Protein AF-A0A257LH20-F1 (afdb_monomer)

Structure (mmCIF, N/CA/C/O backbone):
data_AF-A0A257LH20-F1
#
_entry.id   AF-A0A257LH20-F1
#
loop_
_atom_site.group_PDB
_atom_site.id
_atom_site.type_symbol
_atom_site.label_atom_id
_atom_site.label_alt_id
_atom_site.label_comp_id
_atom_site.label_asym_id
_atom_site.label_entity_id
_atom_site.label_seq_id
_atom_site.pdbx_PDB_ins_code
_atom_site.Cartn_x
_atom_site.Cartn_y
_atom_site.Cartn_z
_atom_site.occupancy
_atom_site.B_iso_or_equiv
_atom_site.auth_seq_id
_atom_site.auth_comp_id
_atom_site.auth_asym_id
_atom_site.auth_atom_id
_atom_site.pdbx_PDB_model_num
ATOM 1 N N . ASP A 1 1 ? 8.861 -50.695 -45.961 1.00 43.25 1 ASP A N 1
ATOM 2 C CA . ASP A 1 1 ? 9.812 -50.588 -44.843 1.00 43.25 1 ASP A CA 1
ATOM 3 C C . ASP A 1 1 ? 9.072 -49.942 -43.669 1.00 43.25 1 ASP A C 1
ATOM 5 O O . ASP A 1 1 ? 9.109 -48.738 -43.504 1.00 43.25 1 ASP A O 1
ATOM 9 N N . SER A 1 2 ? 8.102 -50.562 -42.992 1.00 43.50 2 SER A N 1
ATOM 10 C CA . SER A 1 2 ? 7.957 -51.922 -42.454 1.00 43.50 2 SER A CA 1
ATOM 11 C C . SER A 1 2 ? 8.960 -52.250 -41.347 1.00 43.50 2 SER A C 1
ATOM 13 O O . SER A 1 2 ? 9.835 -53.074 -41.579 1.00 43.50 2 SER A O 1
ATOM 15 N N . ARG A 1 3 ? 8.774 -51.677 -40.143 1.00 38.81 3 ARG A N 1
ATOM 16 C CA . ARG A 1 3 ? 8.775 -52.403 -38.845 1.00 38.81 3 ARG A CA 1
ATOM 17 C C . ARG A 1 3 ? 8.686 -51.461 -37.630 1.00 38.81 3 ARG A C 1
ATOM 19 O O . ARG A 1 3 ? 9.663 -50.869 -37.199 1.00 38.81 3 ARG A O 1
ATOM 26 N N . ALA A 1 4 ? 7.512 -51.447 -37.017 1.00 47.50 4 ALA A N 1
ATOM 27 C CA . ALA A 1 4 ? 7.341 -51.621 -35.571 1.00 47.50 4 ALA A CA 1
ATOM 28 C C . ALA A 1 4 ? 6.354 -52.804 -35.403 1.00 47.50 4 ALA A C 1
ATOM 30 O O . ALA A 1 4 ? 5.766 -53.202 -36.416 1.00 47.50 4 ALA A O 1
ATOM 31 N N . PRO A 1 5 ? 6.060 -53.345 -34.205 1.00 51.28 5 PRO A N 1
ATOM 32 C CA . PRO A 1 5 ? 6.715 -53.251 -32.893 1.00 51.28 5 PRO A CA 1
ATOM 33 C C . PRO A 1 5 ? 6.988 -54.654 -32.286 1.00 51.28 5 PRO A C 1
ATOM 35 O O . PRO A 1 5 ? 6.468 -55.652 -32.775 1.00 51.28 5 PRO A O 1
ATOM 38 N N . LEU A 1 6 ? 7.727 -54.754 -31.174 1.00 37.62 6 LEU A N 1
ATOM 39 C CA . LEU A 1 6 ? 7.678 -55.932 -30.293 1.00 37.62 6 LEU A CA 1
ATOM 40 C C . LEU A 1 6 ? 7.669 -55.500 -28.815 1.00 37.62 6 LEU A C 1
ATOM 42 O O . LEU A 1 6 ? 8.543 -54.775 -28.351 1.00 37.62 6 LEU A O 1
ATOM 46 N N . SER A 1 7 ? 6.609 -55.960 -28.148 1.00 42.81 7 SER A N 1
ATOM 47 C CA . SER A 1 7 ? 6.363 -56.252 -26.723 1.00 42.81 7 SER A CA 1
ATOM 48 C C . SER A 1 7 ? 7.607 -56.416 -25.828 1.00 42.81 7 SER A C 1
ATOM 50 O O . SER A 1 7 ? 8.649 -56.852 -26.296 1.00 42.81 7 SER A O 1
ATOM 52 N N . ILE A 1 8 ? 7.540 -56.149 -24.516 1.00 44.88 8 ILE A N 1
ATOM 53 C CA . ILE A 1 8 ? 7.122 -57.140 -23.502 1.00 44.88 8 ILE A CA 1
ATOM 54 C C . ILE A 1 8 ? 6.654 -56.456 -22.201 1.00 44.88 8 ILE A C 1
ATOM 56 O O . ILE A 1 8 ? 7.273 -55.538 -21.673 1.00 44.88 8 ILE A O 1
ATOM 60 N N . SER A 1 9 ? 5.540 -56.993 -21.705 1.00 43.44 9 SER A N 1
ATOM 61 C CA . SER A 1 9 ? 4.891 -56.805 -20.408 1.00 43.44 9 SER A CA 1
ATOM 62 C C . SER A 1 9 ? 5.797 -57.187 -19.225 1.00 43.44 9 SER A C 1
ATOM 64 O O . SER A 1 9 ? 6.331 -58.294 -19.182 1.00 43.44 9 SER A O 1
ATOM 66 N N . GLY A 1 10 ? 5.924 -56.283 -18.248 1.00 36.38 10 GLY A N 1
ATOM 67 C CA . GLY A 1 10 ? 6.562 -56.514 -16.951 1.00 36.38 10 GLY A CA 1
ATOM 68 C C . GLY A 1 10 ? 5.530 -56.434 -15.827 1.00 36.38 10 GLY A C 1
ATOM 69 O O . GLY A 1 10 ? 4.956 -55.381 -15.566 1.00 36.38 10 GLY A O 1
ATOM 70 N N . ARG A 1 11 ? 5.282 -57.581 -15.201 1.00 40.41 11 ARG A N 1
ATOM 71 C CA . ARG A 1 11 ? 4.214 -57.882 -14.249 1.00 40.41 11 ARG A CA 1
ATOM 72 C C . ARG A 1 11 ? 4.691 -57.746 -12.792 1.00 40.41 11 ARG A C 1
ATOM 74 O O . ARG A 1 11 ? 5.783 -58.188 -12.468 1.00 40.41 11 ARG A O 1
ATOM 81 N N . GLU A 1 12 ? 3.789 -57.220 -11.956 1.00 35.12 12 GLU A N 1
ATOM 82 C CA . GLU A 1 12 ? 3.614 -57.411 -10.499 1.00 35.12 12 GLU A CA 1
ATOM 83 C C . GLU A 1 12 ? 4.743 -57.031 -9.515 1.00 35.12 12 GLU A C 1
ATOM 85 O O . GLU A 1 12 ? 5.849 -57.560 -9.528 1.00 35.12 12 GLU A O 1
ATOM 90 N N . ARG A 1 13 ? 4.367 -56.258 -8.485 1.00 37.78 13 ARG A N 1
ATOM 91 C CA . ARG A 1 13 ? 4.159 -56.823 -7.139 1.00 37.78 13 ARG A CA 1
ATOM 92 C C . ARG A 1 13 ? 3.357 -55.881 -6.240 1.00 37.78 13 ARG A C 1
ATOM 94 O O . ARG A 1 13 ? 3.682 -54.713 -6.068 1.00 37.78 13 ARG A O 1
ATOM 101 N N . ASN A 1 14 ? 2.315 -56.469 -5.663 1.00 36.06 14 ASN A N 1
ATOM 102 C CA . ASN A 1 14 ? 1.511 -55.958 -4.566 1.00 36.06 14 ASN A CA 1
ATOM 103 C C . ASN A 1 14 ? 2.362 -55.721 -3.310 1.00 36.06 14 ASN A C 1
ATOM 105 O O . ASN A 1 14 ? 3.188 -56.566 -2.964 1.00 36.06 14 ASN A O 1
ATOM 109 N N . VAL A 1 15 ? 2.053 -54.662 -2.561 1.00 43.97 15 VAL A N 1
ATOM 110 C CA . VAL A 1 15 ? 2.261 -54.626 -1.108 1.00 43.97 15 VAL A CA 1
ATOM 111 C C . VAL A 1 15 ? 0.931 -54.282 -0.457 1.00 43.97 15 VAL A C 1
ATOM 113 O O . VAL A 1 15 ? 0.255 -53.320 -0.816 1.00 43.97 15 VAL A O 1
ATOM 116 N N . ALA A 1 16 ? 0.543 -55.167 0.449 1.00 35.44 16 ALA A N 1
ATOM 117 C CA . ALA A 1 16 ? -0.716 -55.197 1.151 1.00 35.44 16 ALA A CA 1
ATOM 118 C C . ALA A 1 16 ? -0.768 -54.215 2.332 1.00 35.44 16 ALA A C 1
ATOM 120 O O . ALA A 1 16 ? 0.251 -53.861 2.910 1.00 35.44 16 ALA A O 1
ATOM 121 N N . ALA A 1 17 ? -2.010 -53.918 2.717 1.00 35.53 17 ALA A N 1
ATOM 122 C CA . ALA A 1 17 ? -2.505 -53.828 4.089 1.00 35.53 17 ALA A CA 1
ATOM 123 C C . ALA A 1 17 ? -1.831 -52.851 5.073 1.00 35.53 17 ALA A C 1
ATOM 125 O O . ALA A 1 17 ? -0.746 -53.074 5.595 1.00 35.53 17 ALA A O 1
ATOM 126 N N . GLY A 1 18 ? -2.616 -51.852 5.483 1.00 32.31 18 GLY A N 1
ATOM 127 C CA . GLY A 1 18 ? -2.329 -51.029 6.654 1.00 32.31 18 GLY A CA 1
ATOM 128 C C . GLY A 1 18 ? -3.556 -50.260 7.128 1.00 32.31 18 GLY A C 1
ATOM 129 O O . GLY A 1 18 ? -3.608 -49.040 7.031 1.00 32.31 18 GLY A O 1
ATOM 130 N N . LYS A 1 19 ? -4.573 -50.973 7.623 1.00 41.88 19 LYS A N 1
ATOM 131 C CA . LYS A 1 19 ? -5.717 -50.391 8.336 1.00 41.88 19 LYS A CA 1
ATOM 132 C C . LYS A 1 19 ? -5.246 -49.942 9.725 1.00 41.88 19 LYS A C 1
ATOM 134 O O . LYS A 1 19 ? -5.251 -50.731 10.664 1.00 41.88 19 LYS A O 1
ATOM 139 N N . GLY A 1 20 ? -4.804 -48.691 9.836 1.00 33.44 20 GLY A N 1
ATOM 140 C CA . GLY A 1 20 ? -4.462 -48.029 11.096 1.00 33.44 20 GLY A CA 1
ATOM 141 C C . GLY A 1 20 ? -5.620 -47.166 11.581 1.00 33.44 20 GLY A C 1
ATOM 142 O O . GLY A 1 20 ? -5.981 -46.185 10.941 1.00 33.44 20 GLY A O 1
ATOM 143 N N . ARG A 1 21 ? -6.225 -47.577 12.694 1.00 38.81 21 ARG A N 1
ATOM 144 C CA . ARG A 1 21 ? -7.201 -46.800 13.456 1.00 38.81 21 ARG A CA 1
ATOM 145 C C . ARG A 1 21 ? -6.495 -45.686 14.223 1.00 38.81 21 ARG A C 1
ATOM 147 O O . ARG A 1 21 ? -5.456 -45.955 14.810 1.00 38.81 21 ARG A O 1
ATOM 154 N N . ASP A 1 22 ? -7.199 -44.560 14.286 1.00 42.88 22 ASP A N 1
ATOM 155 C CA . ASP A 1 22 ? -7.269 -43.590 15.383 1.00 42.88 22 ASP A CA 1
ATOM 156 C C . ASP A 1 22 ? -5.988 -42.847 15.794 1.00 42.88 22 ASP A C 1
ATOM 158 O O . ASP A 1 22 ? -4.877 -43.350 15.688 1.00 42.88 22 ASP A O 1
ATOM 162 N N . CYS A 1 23 ? -6.204 -41.615 16.250 1.00 38.06 23 CYS A N 1
ATOM 163 C CA . CYS A 1 23 ? -5.511 -40.882 17.309 1.00 38.06 23 CYS A CA 1
ATOM 164 C C . CYS A 1 23 ? -5.692 -39.395 17.004 1.00 38.06 23 CYS A C 1
ATOM 166 O O . CYS A 1 23 ? -4.928 -38.797 16.241 1.00 38.06 23 CYS A O 1
ATOM 168 N N . GLY A 1 24 ? -6.722 -38.797 17.602 1.00 44.84 24 GLY A N 1
ATOM 169 C CA . GLY A 1 24 ? -6.900 -37.353 17.620 1.00 44.84 24 GLY A CA 1
ATOM 170 C C . GLY A 1 24 ? -5.593 -36.633 17.955 1.00 44.84 24 GLY A C 1
ATOM 171 O O . GLY A 1 24 ? -5.026 -36.799 19.032 1.00 44.84 24 GLY A O 1
ATOM 172 N N . ARG A 1 25 ? -5.128 -35.795 17.027 1.00 47.47 25 ARG A N 1
ATOM 173 C CA . ARG A 1 25 ? -4.258 -34.672 17.361 1.00 47.47 25 ARG A CA 1
ATOM 174 C C . ARG A 1 25 ? -5.091 -33.409 17.336 1.00 47.47 25 ARG A C 1
ATOM 176 O O . ARG A 1 25 ? -5.322 -32.795 16.299 1.00 47.47 25 ARG A O 1
ATOM 183 N N . THR A 1 26 ? -5.537 -33.055 18.529 1.00 47.47 26 THR A N 1
ATOM 184 C CA . THR A 1 26 ? -5.804 -31.696 18.981 1.00 47.47 26 THR A CA 1
ATOM 185 C C . THR A 1 26 ? -4.593 -30.818 18.649 1.00 47.47 26 THR A C 1
ATOM 187 O O . THR A 1 26 ? -3.636 -30.723 19.408 1.00 47.47 26 THR A O 1
ATOM 190 N N . GLY A 1 27 ? -4.612 -30.208 17.469 1.00 40.91 27 GLY A N 1
ATOM 191 C CA . GLY A 1 27 ? -3.913 -28.956 17.190 1.00 40.91 27 GLY A CA 1
ATOM 192 C C . GLY A 1 27 ? -4.958 -27.841 17.134 1.00 40.91 27 GLY A C 1
ATOM 193 O O . GLY A 1 27 ? -6.106 -28.131 16.774 1.00 40.91 27 GLY A O 1
ATOM 194 N N . PRO A 1 28 ? -4.630 -26.588 17.500 1.00 41.03 28 PRO A N 1
ATOM 195 C CA . PRO A 1 28 ? -5.576 -25.497 17.348 1.00 41.03 28 PRO A CA 1
ATOM 196 C C . PRO A 1 28 ? -5.969 -25.448 15.874 1.00 41.03 28 PRO A C 1
ATOM 198 O O . PRO A 1 28 ? -5.122 -25.378 14.983 1.00 41.03 28 PRO A O 1
ATOM 201 N N . ARG A 1 29 ? -7.269 -25.578 15.623 1.00 34.72 29 ARG A N 1
ATOM 202 C CA . ARG A 1 29 ? -7.861 -25.443 14.301 1.00 34.72 29 ARG A CA 1
ATOM 203 C C . ARG A 1 29 ? -7.542 -24.030 13.821 1.00 34.72 29 ARG A C 1
ATOM 205 O O . ARG A 1 29 ? -8.248 -23.096 14.179 1.00 34.72 29 ARG A O 1
ATOM 212 N N . LEU A 1 30 ? -6.466 -23.878 13.049 1.00 46.09 30 LEU A N 1
ATOM 213 C CA . LEU A 1 30 ? -6.204 -22.685 12.254 1.00 46.09 30 LEU A CA 1
ATOM 214 C C . LEU A 1 30 ? -7.318 -22.632 11.208 1.00 46.09 30 LEU A C 1
ATOM 216 O O . LEU A 1 30 ? -7.231 -23.210 10.128 1.00 46.09 30 LEU A O 1
ATOM 220 N N . THR A 1 31 ? -8.442 -22.047 11.599 1.00 44.28 31 THR A N 1
ATOM 221 C CA . THR A 1 31 ? -9.563 -21.734 10.727 1.00 44.28 31 THR A CA 1
ATOM 222 C C . THR A 1 31 ? -9.047 -20.894 9.567 1.00 44.28 31 THR A C 1
ATOM 224 O O . THR A 1 31 ? -8.541 -19.803 9.793 1.00 44.28 31 THR A O 1
ATOM 227 N N . MET A 1 32 ? -9.173 -21.430 8.350 1.00 45.72 32 MET A N 1
ATOM 228 C CA . MET A 1 32 ? -9.268 -20.700 7.082 1.00 45.72 32 MET A CA 1
ATOM 229 C C . MET A 1 32 ? -8.299 -19.508 6.963 1.00 45.72 32 MET A C 1
ATOM 231 O O . MET A 1 32 ? -8.664 -18.370 7.251 1.00 45.72 32 MET A O 1
ATOM 235 N N . GLY A 1 33 ? -7.054 -19.803 6.568 1.00 56.91 33 GLY A N 1
ATOM 236 C CA . GLY A 1 33 ? -5.921 -18.873 6.527 1.00 56.91 33 GLY A CA 1
ATOM 237 C C . GLY A 1 33 ? -6.301 -17.444 6.139 1.00 56.91 33 GLY A C 1
ATOM 238 O O . GLY A 1 33 ? -6.705 -17.177 5.010 1.00 56.91 33 GLY A O 1
ATOM 239 N N . GLY A 1 34 ? -6.185 -16.527 7.100 1.00 72.38 34 GLY A N 1
ATOM 240 C CA . GLY A 1 34 ? -6.342 -15.103 6.844 1.00 72.38 34 GLY A CA 1
ATOM 241 C C . GLY A 1 34 ? -5.273 -14.649 5.860 1.00 72.38 34 GLY A C 1
ATOM 242 O O . GLY A 1 34 ? -4.083 -14.773 6.143 1.00 72.38 34 GLY A O 1
ATOM 243 N N . MET A 1 35 ? -5.686 -14.138 4.702 1.00 86.75 35 MET A N 1
ATOM 244 C CA . MET A 1 35 ? -4.767 -13.468 3.790 1.00 86.75 35 MET A CA 1
ATOM 245 C C . MET A 1 35 ? -4.279 -12.182 4.466 1.00 86.75 35 MET A C 1
ATOM 247 O O . MET A 1 35 ? -5.085 -11.362 4.909 1.00 86.75 35 MET A O 1
ATOM 251 N N . ILE A 1 36 ? -2.962 -12.031 4.574 1.00 90.62 36 ILE A N 1
ATOM 252 C CA . ILE A 1 36 ? -2.311 -10.842 5.128 1.00 90.62 36 ILE A CA 1
ATOM 253 C C . ILE A 1 36 ? -1.543 -10.181 3.998 1.00 90.62 36 ILE A C 1
ATOM 255 O O . ILE A 1 36 ? -0.898 -10.862 3.199 1.00 90.62 36 ILE A O 1
ATOM 259 N N . VAL A 1 37 ? -1.612 -8.858 3.937 1.00 92.31 37 VAL A N 1
ATOM 260 C CA . VAL A 1 37 ? -0.907 -8.069 2.930 1.00 92.31 37 VAL A CA 1
ATOM 261 C C . VAL A 1 37 ? -0.101 -6.961 3.575 1.00 92.31 37 VAL A C 1
ATOM 263 O O . VAL A 1 37 ? -0.561 -6.323 4.521 1.00 92.31 37 VAL A O 1
ATOM 266 N N . GLY A 1 38 ? 1.103 -6.742 3.054 1.00 92.69 38 GLY A N 1
ATOM 267 C CA . GLY A 1 38 ? 1.931 -5.585 3.356 1.00 92.69 38 GLY A CA 1
ATOM 268 C C . GLY A 1 38 ? 1.581 -4.451 2.403 1.00 92.69 38 GLY A C 1
ATOM 269 O O . GLY A 1 38 ? 1.682 -4.596 1.184 1.00 92.69 38 GLY A O 1
ATOM 270 N N . VAL A 1 39 ? 1.151 -3.323 2.955 1.00 92.50 39 VAL A N 1
ATOM 271 C CA . VAL A 1 39 ? 0.711 -2.140 2.211 1.00 92.50 39 VAL A CA 1
ATOM 272 C C . VAL A 1 39 ? 1.687 -0.997 2.459 1.00 92.50 39 VAL A C 1
ATOM 274 O O . VAL A 1 39 ? 2.041 -0.729 3.605 1.00 92.50 39 VAL A O 1
ATOM 277 N N . HIS A 1 40 ? 2.085 -0.313 1.389 1.00 91.81 40 HIS A N 1
ATOM 278 C CA . HIS A 1 40 ? 2.794 0.966 1.424 1.00 91.81 40 HIS A CA 1
ATOM 279 C C . HIS A 1 40 ? 1.770 2.102 1.434 1.00 91.81 40 HIS A C 1
ATOM 281 O O . HIS A 1 40 ? 1.081 2.291 0.429 1.00 91.81 40 HIS A O 1
ATOM 287 N N . PRO A 1 41 ? 1.577 2.803 2.558 1.00 90.94 41 PRO A N 1
ATOM 288 C CA . PRO A 1 41 ? 0.611 3.887 2.647 1.00 90.94 41 PRO A CA 1
ATOM 289 C C . PRO A 1 41 ? 1.162 5.167 2.010 1.00 90.94 41 PRO A C 1
ATOM 291 O O . PRO A 1 41 ? 2.218 5.635 2.410 1.00 90.94 41 PRO A O 1
ATOM 294 N N . LEU A 1 42 ? 0.376 5.777 1.120 1.00 88.06 42 LEU A N 1
ATOM 295 C CA . LEU A 1 42 ? 0.628 7.099 0.540 1.00 88.06 42 LEU A CA 1
ATOM 296 C C . LEU A 1 42 ? 0.291 8.170 1.588 1.00 88.06 42 LEU A C 1
ATOM 298 O O . LEU A 1 42 ? -0.810 8.731 1.635 1.00 88.06 42 LEU A O 1
ATOM 302 N N . ALA A 1 43 ? 1.183 8.321 2.560 1.00 84.00 43 ALA A N 1
ATOM 303 C CA . ALA A 1 43 ? 0.968 9.134 3.754 1.00 84.00 43 ALA A CA 1
ATOM 304 C C . ALA A 1 43 ? 2.217 9.920 4.178 1.00 84.00 43 ALA A C 1
ATOM 306 O O . ALA A 1 43 ? 2.203 10.541 5.244 1.00 84.00 43 ALA A O 1
ATOM 307 N N . GLY A 1 44 ? 3.271 9.913 3.358 1.00 81.50 44 GLY A N 1
ATOM 308 C CA . GLY A 1 44 ? 4.513 10.641 3.591 1.00 81.50 44 GLY A CA 1
ATOM 309 C C . GLY A 1 44 ? 5.503 9.895 4.482 1.00 81.50 44 GLY A C 1
ATOM 310 O O . GLY A 1 44 ? 6.347 10.534 5.108 1.00 81.50 44 GLY A O 1
ATOM 311 N N . PHE A 1 45 ? 5.401 8.566 4.589 1.00 82.81 45 PHE A N 1
ATOM 312 C CA . PHE A 1 45 ? 6.375 7.758 5.324 1.00 82.81 45 PHE A CA 1
ATOM 313 C C . PHE A 1 45 ? 6.665 6.430 4.627 1.00 82.81 45 PHE A C 1
ATOM 315 O O . PHE A 1 45 ? 5.769 5.737 4.162 1.00 82.81 45 PHE A O 1
ATOM 322 N N . ASP A 1 46 ? 7.934 6.035 4.642 1.00 79.50 46 ASP A N 1
ATOM 323 C CA . ASP A 1 46 ? 8.417 4.835 3.960 1.00 79.50 46 ASP A CA 1
ATOM 324 C C . ASP A 1 46 ? 8.403 3.619 4.900 1.00 79.50 46 ASP A C 1
ATOM 326 O O . ASP A 1 46 ? 9.436 3.134 5.366 1.00 79.50 46 ASP A O 1
ATOM 330 N N . LYS A 1 47 ? 7.205 3.172 5.295 1.00 84.94 47 LYS A N 1
ATOM 331 C CA . LYS A 1 47 ? 7.052 1.960 6.113 1.00 84.94 47 LYS A CA 1
ATOM 332 C C . LYS A 1 47 ? 5.884 1.109 5.642 1.00 84.94 47 LYS A C 1
ATOM 334 O O . LYS A 1 47 ? 4.739 1.551 5.649 1.00 84.94 47 LYS A O 1
ATOM 339 N N . VAL A 1 48 ? 6.178 -0.160 5.364 1.00 89.25 48 VAL A N 1
ATOM 340 C CA . VAL A 1 48 ? 5.163 -1.182 5.090 1.00 89.25 48 VAL A CA 1
ATOM 341 C C . VAL A 1 48 ? 4.343 -1.450 6.348 1.00 89.25 48 VAL A C 1
ATOM 343 O O . VAL A 1 48 ? 4.888 -1.708 7.425 1.00 89.25 48 VAL A O 1
ATOM 346 N N . LEU A 1 49 ? 3.024 -1.419 6.201 1.00 90.25 49 LEU A N 1
ATOM 347 C CA . LEU A 1 49 ? 2.064 -1.772 7.235 1.00 90.25 49 LEU A CA 1
ATOM 348 C 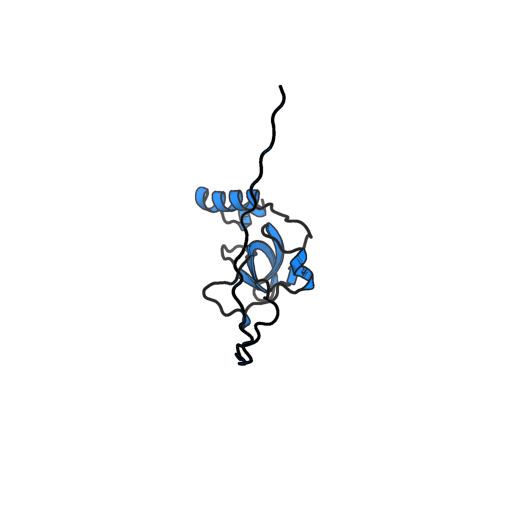C . LEU A 1 49 ? 1.297 -3.026 6.821 1.00 90.25 49 LEU A C 1
ATOM 350 O O . LEU A 1 49 ? 0.730 -3.085 5.731 1.00 90.25 49 LEU A O 1
ATOM 354 N N . HIS A 1 50 ? 1.257 -4.024 7.701 1.00 91.56 50 HIS A N 1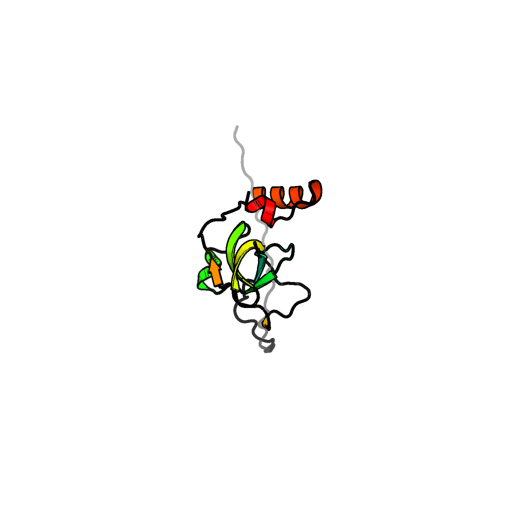
ATOM 355 C CA . HIS A 1 50 ? 0.528 -5.264 7.447 1.00 91.56 50 HIS A CA 1
ATOM 356 C C . HIS A 1 50 ? -0.938 -5.140 7.871 1.00 91.56 50 HIS A C 1
ATOM 358 O O . HIS A 1 50 ? -1.255 -4.571 8.919 1.00 91.56 50 HIS A O 1
ATOM 364 N N . TYR A 1 51 ? -1.831 -5.708 7.063 1.00 91.06 51 TYR A N 1
ATOM 365 C CA . TYR A 1 51 ? -3.274 -5.723 7.298 1.00 91.06 51 TYR A CA 1
ATOM 366 C C . TYR A 1 51 ? -3.869 -7.090 6.977 1.00 91.06 51 TYR A C 1
ATOM 368 O O . TYR A 1 51 ? -3.385 -7.806 6.100 1.00 91.06 51 TYR A O 1
ATOM 376 N N . LEU A 1 52 ? -4.951 -7.431 7.674 1.00 90.75 52 LEU A N 1
ATOM 377 C CA . LEU A 1 52 ? -5.734 -8.630 7.399 1.00 90.75 52 LEU A CA 1
ATOM 378 C C . LEU A 1 52 ? -6.782 -8.338 6.322 1.00 90.75 52 LEU A C 1
ATOM 380 O O . LEU A 1 52 ? -7.507 -7.345 6.405 1.00 90.75 52 LEU A O 1
ATOM 384 N N . VAL A 1 53 ? -6.879 -9.209 5.323 1.00 89.94 53 VAL A N 1
ATOM 385 C CA . VAL A 1 53 ? -7.818 -9.071 4.207 1.00 89.94 53 VAL A CA 1
ATOM 386 C C . VAL A 1 53 ? -9.121 -9.818 4.522 1.00 89.94 53 VAL A C 1
ATOM 388 O O . VAL A 1 53 ? -9.101 -11.047 4.691 1.00 89.94 53 VAL A O 1
ATOM 391 N N . PRO A 1 54 ? -10.266 -9.112 4.584 1.00 87.94 54 PRO A N 1
ATOM 392 C CA . PRO A 1 54 ? -11.576 -9.743 4.715 1.00 87.94 54 PRO A CA 1
ATOM 393 C C . PRO A 1 54 ? -11.879 -10.672 3.532 1.00 87.94 54 PRO A C 1
ATOM 395 O O . PRO A 1 54 ? -11.540 -10.349 2.397 1.00 87.94 54 PRO A O 1
ATOM 398 N N . GLU A 1 55 ? -12.578 -11.784 3.782 1.00 85.44 55 GLU A N 1
ATOM 399 C CA . GLU A 1 55 ? -12.977 -12.770 2.758 1.00 85.44 55 GLU A CA 1
ATOM 400 C C . GLU A 1 55 ? -13.518 -12.169 1.445 1.00 85.44 55 GLU A C 1
ATOM 402 O O . GLU A 1 55 ? -12.999 -12.540 0.393 1.00 85.44 55 GLU A O 1
ATOM 407 N N . PRO A 1 56 ? -14.480 -11.215 1.454 1.00 85.81 56 PRO A N 1
ATOM 408 C CA . PRO A 1 56 ? -15.073 -10.714 0.211 1.00 85.81 56 PRO A CA 1
ATOM 409 C C . PRO A 1 56 ? -14.089 -9.955 -0.685 1.00 85.81 56 PRO A C 1
ATOM 411 O O . PRO A 1 56 ? -14.366 -9.763 -1.859 1.00 85.81 56 PRO A O 1
ATOM 414 N N . MET A 1 57 ? -12.954 -9.516 -0.141 1.00 85.94 57 MET A N 1
ATOM 415 C CA . MET A 1 57 ? -11.987 -8.669 -0.840 1.00 85.94 57 MET A CA 1
ATOM 416 C C . MET A 1 57 ? -10.787 -9.457 -1.361 1.00 85.94 57 MET A C 1
ATOM 418 O O . MET A 1 57 ? -9.977 -8.923 -2.109 1.00 85.94 57 MET A O 1
ATOM 422 N N . ARG A 1 58 ? -10.644 -10.725 -0.964 1.00 86.62 58 ARG A N 1
ATOM 423 C CA . ARG A 1 58 ? -9.471 -11.544 -1.301 1.00 86.62 58 ARG A CA 1
ATOM 424 C C . ARG A 1 58 ? -9.298 -11.766 -2.799 1.00 86.62 58 ARG A C 1
ATOM 426 O O . ARG A 1 58 ? -8.173 -11.965 -3.231 1.00 86.62 58 ARG A O 1
ATOM 433 N N . ALA A 1 59 ? -10.390 -11.741 -3.562 1.00 86.75 59 ALA A N 1
ATOM 434 C CA . ALA A 1 59 ? -10.354 -11.917 -5.011 1.00 86.75 59 ALA A CA 1
ATOM 435 C C . ALA A 1 59 ? -9.701 -10.728 -5.738 1.00 86.75 59 ALA A C 1
ATOM 437 O O . ALA A 1 59 ? -9.038 -10.932 -6.749 1.00 86.75 59 ALA A O 1
ATOM 438 N N . ASP A 1 60 ? -9.850 -9.519 -5.192 1.00 87.94 60 ASP A N 1
ATOM 439 C CA . ASP A 1 60 ? -9.384 -8.275 -5.816 1.00 87.94 60 ASP A CA 1
ATOM 440 C C . ASP A 1 60 ? -8.014 -7.823 -5.280 1.00 87.94 60 ASP A C 1
ATOM 442 O O . ASP A 1 60 ? -7.364 -6.934 -5.833 1.00 87.94 60 ASP A O 1
ATOM 446 N N . VAL A 1 61 ? -7.564 -8.408 -4.164 1.00 89.56 61 VAL A N 1
ATOM 447 C CA . VAL A 1 61 ? -6.284 -8.066 -3.544 1.00 89.56 61 VAL A CA 1
ATOM 448 C C . VAL A 1 61 ? -5.145 -8.811 -4.226 1.00 89.56 61 VAL A C 1
ATOM 450 O O . VAL A 1 61 ? -4.982 -10.022 -4.096 1.00 89.56 61 VAL A O 1
ATOM 453 N N . GLN A 1 62 ? -4.280 -8.041 -4.873 1.00 91.38 62 GLN A N 1
ATOM 454 C CA . GLN A 1 62 ? -3.041 -8.510 -5.478 1.00 91.38 62 GLN A CA 1
ATOM 455 C C . GLN A 1 62 ? -1.924 -7.481 -5.289 1.00 91.38 62 GLN A C 1
ATOM 457 O O . GLN A 1 62 ? -2.183 -6.325 -4.952 1.00 91.38 62 GLN A O 1
ATOM 462 N N . VAL A 1 63 ? -0.671 -7.885 -5.508 1.00 91.94 63 VAL A N 1
ATOM 463 C CA . VAL A 1 63 ? 0.466 -6.949 -5.498 1.00 91.94 63 VAL A CA 1
ATOM 464 C C . VAL A 1 63 ? 0.218 -5.847 -6.527 1.00 91.94 63 VAL A C 1
ATOM 466 O O . VAL A 1 63 ? -0.174 -6.130 -7.660 1.00 91.94 63 VAL A O 1
ATOM 469 N N . GLY A 1 64 ? 0.405 -4.595 -6.110 1.00 91.25 64 GLY A N 1
ATOM 470 C CA . GLY A 1 64 ? 0.125 -3.429 -6.937 1.00 91.25 64 GLY A CA 1
ATOM 471 C C . GLY A 1 64 ? -1.312 -2.908 -6.881 1.00 91.25 64 GLY A C 1
ATOM 472 O O . GLY A 1 64 ? -1.624 -1.885 -7.495 1.00 91.25 64 GLY A O 1
ATOM 473 N N . ALA A 1 65 ? -2.208 -3.582 -6.153 1.00 92.19 65 ALA A N 1
ATOM 474 C CA . ALA A 1 65 ? -3.569 -3.101 -5.950 1.00 92.19 65 ALA A CA 1
ATOM 475 C C . ALA A 1 65 ? -3.580 -1.813 -5.116 1.00 92.19 65 ALA A C 1
ATOM 477 O O . ALA A 1 65 ? -2.866 -1.695 -4.114 1.00 92.19 65 ALA A O 1
ATOM 478 N N . LEU A 1 66 ? -4.431 -0.869 -5.523 1.00 92.06 66 LEU A N 1
ATOM 479 C CA . LEU A 1 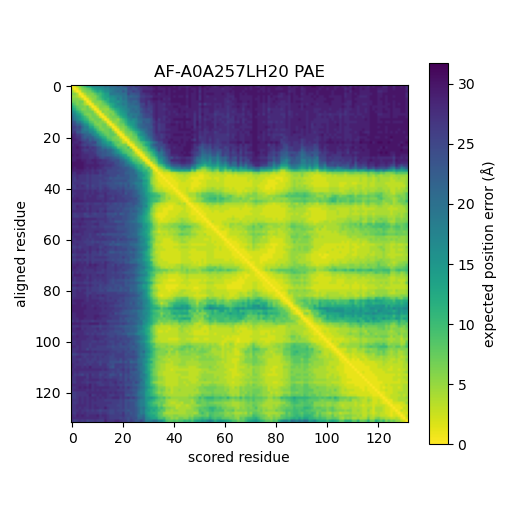66 ? -4.687 0.358 -4.778 1.00 92.06 66 LEU A CA 1
ATOM 480 C C . LEU A 1 66 ? -5.762 0.096 -3.727 1.00 92.06 66 LEU A C 1
ATOM 482 O O . LEU A 1 66 ? -6.887 -0.311 -4.032 1.00 92.06 66 LEU A O 1
ATOM 486 N N . VAL A 1 67 ? -5.407 0.337 -2.474 1.00 93.12 67 VAL A N 1
ATOM 487 C CA . VAL A 1 67 ? -6.229 0.029 -1.310 1.00 93.12 67 VAL A CA 1
ATOM 488 C C . VAL A 1 67 ? -6.357 1.239 -0.398 1.00 93.12 67 VAL A C 1
ATOM 490 O O . VAL A 1 67 ? -5.543 2.159 -0.394 1.00 93.12 67 VAL A O 1
ATOM 493 N N . ARG A 1 68 ? -7.413 1.232 0.404 1.00 93.69 68 ARG A N 1
ATOM 494 C CA . ARG A 1 68 ? -7.654 2.156 1.502 1.00 93.69 68 ARG A CA 1
ATOM 495 C C . ARG A 1 68 ? -7.400 1.425 2.803 1.00 93.69 68 ARG A C 1
ATOM 497 O O . ARG A 1 68 ? -8.014 0.391 3.079 1.00 93.69 68 ARG A O 1
ATOM 504 N N . VAL A 1 69 ? -6.522 1.991 3.617 1.00 92.19 69 VAL A N 1
ATOM 505 C CA . VAL A 1 69 ? -6.107 1.399 4.886 1.00 92.19 69 VAL A CA 1
ATOM 506 C C . VAL A 1 69 ? -6.268 2.381 6.045 1.00 92.19 69 VAL A C 1
ATOM 508 O O . VAL A 1 69 ? -6.072 3.590 5.879 1.00 92.19 69 VAL A O 1
ATOM 511 N N . PRO A 1 70 ? -6.635 1.891 7.241 1.00 91.75 70 PRO A N 1
ATOM 512 C CA . PRO A 1 70 ? -6.684 2.718 8.435 1.00 91.75 70 PRO A CA 1
ATOM 513 C C . PRO A 1 70 ? -5.272 2.966 8.978 1.00 91.75 70 PRO A C 1
ATOM 515 O O . PRO A 1 70 ? -4.611 2.055 9.487 1.00 91.75 70 PRO A O 1
ATOM 518 N N . VAL A 1 71 ? -4.841 4.226 8.937 1.00 88.19 71 VAL A N 1
ATOM 519 C CA . VAL A 1 71 ? -3.591 4.713 9.535 1.00 88.19 71 VAL A CA 1
ATOM 520 C C . VAL A 1 71 ? -3.951 5.643 10.693 1.00 88.19 71 VAL A C 1
ATOM 522 O O . VAL A 1 71 ? -4.488 6.739 10.511 1.00 88.19 71 VAL A O 1
ATOM 525 N N . GLY A 1 72 ? -3.716 5.175 11.921 1.00 86.25 72 GLY A N 1
ATOM 526 C CA . GLY A 1 72 ? -4.159 5.874 13.130 1.00 86.25 72 GLY A CA 1
ATOM 527 C C . GLY A 1 72 ? -5.686 6.011 13.186 1.00 86.25 72 GLY A C 1
ATOM 528 O O . GLY A 1 72 ? -6.382 5.002 13.327 1.00 86.25 72 GLY A O 1
ATOM 529 N N . ARG A 1 73 ? -6.177 7.257 13.089 1.00 86.38 73 ARG A N 1
ATOM 530 C CA . ARG A 1 73 ? -7.607 7.637 13.092 1.00 86.38 73 ARG A CA 1
ATOM 531 C C . ARG A 1 73 ? -8.143 8.007 11.702 1.00 86.38 73 ARG A C 1
ATOM 533 O O . ARG A 1 73 ? -9.324 8.302 11.576 1.00 86.38 73 ARG A O 1
ATOM 540 N N . THR A 1 74 ? -7.288 8.023 10.679 1.00 89.50 74 THR A N 1
ATOM 541 C CA . THR A 1 74 ? -7.644 8.434 9.311 1.00 89.50 74 THR A CA 1
ATOM 542 C C . THR A 1 74 ? -7.531 7.267 8.338 1.00 89.50 74 THR A C 1
ATOM 544 O O . THR A 1 74 ? -6.719 6.365 8.542 1.00 89.50 74 THR A O 1
ATOM 547 N N . LEU A 1 75 ? -8.318 7.291 7.263 1.00 91.50 75 LEU A N 1
ATOM 548 C CA . LEU A 1 75 ? -8.137 6.387 6.129 1.00 91.50 75 LEU A CA 1
ATOM 549 C C . LEU A 1 75 ? -7.174 7.027 5.129 1.00 91.50 75 LEU A C 1
ATOM 551 O O . LEU A 1 75 ? -7.339 8.195 4.777 1.00 91.50 75 LEU A O 1
ATOM 555 N N . ARG A 1 76 ? -6.183 6.264 4.673 1.00 92.25 76 ARG A N 1
ATOM 556 C CA . ARG A 1 76 ? -5.203 6.690 3.668 1.00 92.25 76 ARG A CA 1
ATOM 557 C C . ARG A 1 76 ? -5.193 5.718 2.498 1.00 92.25 76 ARG A C 1
ATOM 559 O O . ARG A 1 76 ? -5.593 4.563 2.651 1.00 92.25 76 ARG A O 1
ATOM 566 N N . LEU A 1 77 ? -4.791 6.218 1.335 1.00 92.31 77 LEU A N 1
ATOM 567 C CA . LEU A 1 77 ? -4.508 5.373 0.183 1.00 92.31 77 LEU A CA 1
ATOM 568 C C . LEU A 1 77 ? -3.206 4.614 0.426 1.00 92.31 77 LEU A C 1
ATOM 570 O O . LEU A 1 77 ? -2.354 5.057 1.193 1.00 92.31 77 LEU A O 1
ATOM 574 N N . GLY A 1 78 ? -3.065 3.465 -0.211 1.00 92.06 78 GLY A N 1
ATOM 575 C CA . GLY A 1 78 ? -1.844 2.686 -0.176 1.00 92.06 78 GLY A CA 1
ATOM 576 C C . GLY A 1 78 ? -1.802 1.661 -1.293 1.00 92.06 78 GLY A C 1
ATOM 577 O O . GLY A 1 78 ? -2.831 1.300 -1.862 1.00 92.06 78 GLY A O 1
ATOM 578 N N . ILE A 1 79 ? -0.6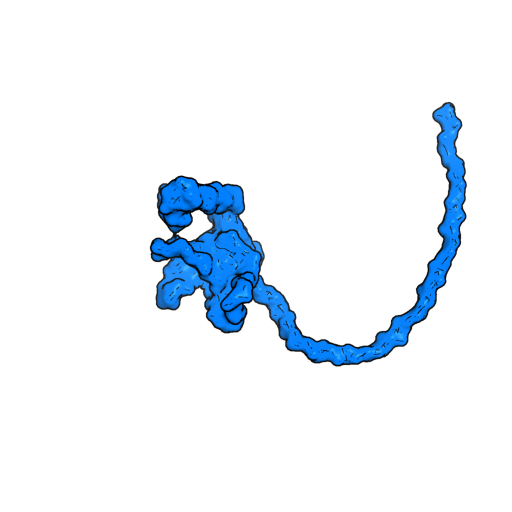01 1.192 -1.596 1.00 92.19 79 ILE A N 1
ATOM 579 C CA . ILE A 1 79 ? -0.349 0.171 -2.609 1.00 92.19 79 ILE A CA 1
ATOM 580 C C . ILE A 1 79 ? 0.056 -1.125 -1.922 1.00 92.19 79 ILE A C 1
ATOM 582 O O . ILE A 1 79 ? 0.914 -1.135 -1.038 1.00 92.19 79 ILE A O 1
ATOM 586 N N . VAL A 1 80 ? -0.542 -2.240 -2.334 1.00 93.19 80 VAL A N 1
ATOM 587 C CA . VAL A 1 80 ? -0.140 -3.569 -1.858 1.00 93.19 80 VAL A CA 1
ATOM 588 C C . VAL A 1 80 ? 1.264 -3.879 -2.377 1.00 93.19 80 VAL A C 1
ATOM 590 O O . VAL A 1 80 ? 1.474 -4.057 -3.574 1.00 93.19 80 VAL A O 1
ATOM 593 N N . GLY A 1 81 ? 2.237 -3.938 -1.474 1.00 90.06 81 GLY A N 1
ATOM 594 C CA . GLY A 1 81 ? 3.637 -4.181 -1.799 1.00 90.06 81 GLY A CA 1
ATOM 595 C C . GLY A 1 81 ? 4.028 -5.654 -1.781 1.00 90.06 81 GLY A C 1
ATOM 596 O O . GLY A 1 81 ? 4.943 -6.041 -2.506 1.00 90.06 81 GLY A O 1
ATOM 597 N N . GLU A 1 82 ? 3.371 -6.445 -0.935 1.00 90.50 82 GLU A N 1
ATOM 598 C CA . GLU A 1 82 ? 3.658 -7.861 -0.707 1.00 90.50 82 GLU A CA 1
ATOM 599 C C . GLU A 1 82 ? 2.441 -8.576 -0.105 1.00 90.50 82 GLU A C 1
ATOM 601 O O . GLU A 1 82 ? 1.584 -7.957 0.529 1.00 90.50 82 GLU A O 1
ATOM 606 N N . ILE A 1 83 ? 2.376 -9.895 -0.283 1.00 89.94 83 ILE A N 1
ATOM 607 C CA . ILE A 1 83 ? 1.361 -10.762 0.325 1.00 89.94 83 ILE A CA 1
ATOM 608 C C . ILE A 1 83 ? 2.094 -11.723 1.260 1.00 89.94 83 ILE A C 1
ATOM 610 O O . ILE A 1 83 ? 3.002 -12.433 0.832 1.00 89.94 83 ILE A O 1
ATOM 614 N N . GLY A 1 84 ? 1.722 -11.737 2.537 1.00 85.94 84 GLY A N 1
ATOM 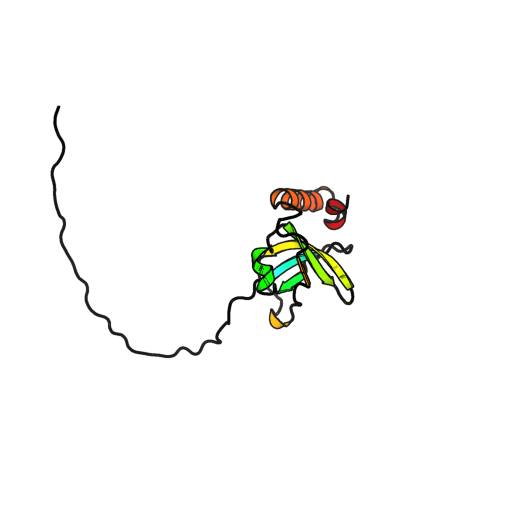615 C CA . GLY A 1 84 ? 2.384 -12.546 3.553 1.00 85.94 84 GLY A CA 1
ATOM 616 C C . GLY A 1 84 ? 2.229 -11.993 4.965 1.00 85.94 84 GLY A C 1
ATOM 617 O O . GLY A 1 84 ? 1.953 -10.811 5.173 1.00 85.94 84 GLY A O 1
ATOM 618 N N . ALA A 1 85 ? 2.405 -12.875 5.948 1.00 77.50 85 ALA A N 1
ATOM 619 C CA . ALA A 1 85 ? 2.418 -12.486 7.349 1.00 77.50 85 ALA A CA 1
ATOM 620 C C . ALA A 1 85 ? 3.730 -11.754 7.699 1.00 77.50 85 ALA A C 1
ATOM 622 O O . ALA A 1 85 ? 4.798 -12.180 7.247 1.00 77.50 85 ALA A O 1
ATOM 623 N N . PRO A 1 86 ? 3.685 -10.708 8.543 1.00 77.12 86 PRO A N 1
ATOM 624 C CA . PRO A 1 86 ? 4.894 -10.144 9.130 1.00 77.12 86 PRO A CA 1
ATOM 625 C C . PRO A 1 86 ? 5.598 -11.199 9.993 1.00 77.12 86 PRO A C 1
ATOM 627 O O . PRO A 1 86 ? 4.946 -11.930 10.738 1.00 77.12 86 PRO A O 1
ATOM 630 N N . LYS A 1 87 ? 6.932 -11.267 9.917 1.00 66.81 87 LYS A N 1
ATOM 631 C CA . LYS A 1 87 ? 7.728 -12.253 10.672 1.00 66.81 87 LYS A CA 1
ATOM 632 C C . LYS A 1 87 ? 7.687 -12.024 12.188 1.00 66.81 87 LYS A C 1
ATOM 634 O O . LYS A 1 87 ? 7.703 -12.989 12.942 1.00 66.81 87 LYS A O 1
ATOM 639 N N . ASP A 1 88 ? 7.553 -10.766 12.611 1.00 67.00 88 ASP A N 1
ATOM 640 C CA . ASP A 1 88 ? 7.766 -10.354 14.005 1.00 67.00 88 ASP A CA 1
ATOM 641 C C . ASP A 1 88 ? 6.541 -9.671 14.645 1.00 67.00 88 ASP A C 1
ATOM 643 O O . ASP A 1 88 ? 6.673 -8.958 15.641 1.00 67.00 88 ASP A O 1
ATOM 647 N N . PHE A 1 89 ? 5.334 -9.839 14.082 1.00 69.94 89 PHE A N 1
ATOM 648 C CA . PHE A 1 89 ? 4.132 -9.175 14.603 1.00 69.94 89 PHE A CA 1
ATOM 649 C C . PHE A 1 89 ? 2.947 -10.138 14.783 1.00 69.94 89 PHE A C 1
ATOM 651 O O . PHE A 1 89 ? 2.619 -10.886 13.860 1.00 69.94 89 PHE A O 1
ATOM 658 N N . PRO A 1 90 ? 2.262 -10.118 15.946 1.00 72.62 90 PRO A N 1
ATOM 659 C CA . PRO A 1 90 ? 1.122 -10.991 16.196 1.00 72.62 90 PRO A CA 1
ATOM 660 C C . PRO A 1 90 ? -0.042 -10.657 15.256 1.00 72.62 90 PRO A C 1
ATOM 662 O O . PRO A 1 90 ? -0.556 -9.537 15.248 1.00 72.62 90 PRO A O 1
ATOM 665 N N . ILE A 1 91 ? -0.490 -11.668 14.510 1.00 74.25 91 ILE A N 1
ATOM 666 C CA . ILE A 1 91 ? -1.558 -11.566 13.503 1.00 74.25 91 ILE A CA 1
ATOM 667 C C . ILE A 1 91 ? -2.868 -11.048 14.121 1.00 74.25 91 ILE A C 1
ATOM 669 O O . ILE A 1 91 ? -3.598 -10.290 13.492 1.00 74.25 91 ILE A O 1
ATOM 673 N N . GLU A 1 92 ? -3.132 -11.387 15.384 1.00 72.88 92 GLU A N 1
ATOM 674 C CA . GLU A 1 92 ? -4.341 -10.999 16.123 1.00 72.88 92 GLU A CA 1
ATOM 675 C C . GLU A 1 92 ? -4.475 -9.486 16.354 1.00 72.88 92 GLU A C 1
ATOM 677 O O . GLU A 1 92 ? -5.577 -8.986 16.568 1.00 72.88 92 GLU A O 1
ATOM 682 N N . LYS A 1 93 ? -3.366 -8.736 16.309 1.00 77.44 93 LYS A N 1
ATOM 683 C CA . LYS A 1 93 ? -3.366 -7.273 16.481 1.00 77.44 93 LYS A CA 1
ATOM 684 C C . LYS A 1 93 ? -3.426 -6.519 15.152 1.00 77.44 93 LYS A C 1
ATOM 686 O O . LYS A 1 93 ? -3.405 -5.285 15.158 1.00 77.44 93 LYS A O 1
ATOM 691 N N . LEU A 1 94 ? -3.459 -7.227 14.022 1.00 82.50 94 LEU A N 1
ATOM 692 C CA . LEU A 1 94 ? -3.537 -6.603 12.707 1.00 82.50 94 LEU A CA 1
ATOM 693 C C . LEU A 1 94 ? -4.924 -6.002 12.493 1.00 82.50 94 LEU A C 1
ATOM 695 O O . LEU A 1 94 ? -5.953 -6.616 12.770 1.00 82.50 94 LEU A O 1
ATOM 699 N N . LYS A 1 95 ? -4.944 -4.780 11.964 1.00 86.81 95 LYS A N 1
ATOM 700 C CA . LYS A 1 95 ? -6.190 -4.150 11.534 1.00 86.81 95 LYS A CA 1
ATOM 701 C C . LYS A 1 95 ? -6.669 -4.794 10.235 1.00 86.81 95 LYS A C 1
ATOM 703 O O . LYS A 1 95 ?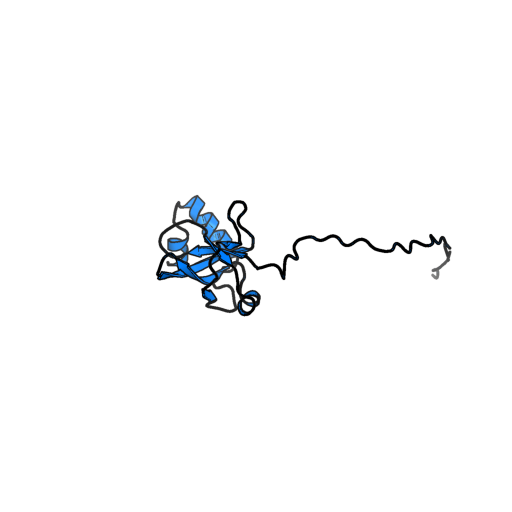 -5.863 -5.243 9.419 1.00 86.81 95 LYS A O 1
ATOM 708 N N . ALA A 1 96 ? -7.981 -4.788 10.032 1.00 89.31 96 ALA A N 1
ATOM 709 C CA . ALA A 1 96 ? -8.561 -5.176 8.757 1.00 89.31 96 ALA A CA 1
ATOM 710 C C . ALA A 1 96 ? -8.313 -4.096 7.690 1.00 89.31 96 ALA A C 1
ATOM 712 O O . ALA A 1 96 ? -8.294 -2.895 7.989 1.00 89.31 96 ALA A O 1
ATOM 713 N N . LEU A 1 97 ? -8.139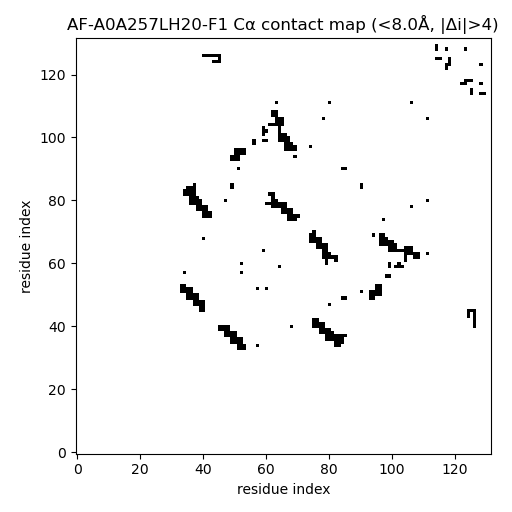 -4.535 6.447 1.00 90.88 97 LEU A N 1
ATOM 714 C CA . LEU A 1 97 ? -8.118 -3.673 5.271 1.00 90.88 97 LEU A CA 1
ATOM 715 C C . LEU A 1 97 ? -9.505 -3.039 5.075 1.00 90.88 97 LEU A C 1
ATOM 717 O O . LEU A 1 97 ? -10.516 -3.722 5.222 1.00 90.88 97 LEU A O 1
ATOM 721 N N . ALA A 1 98 ? -9.564 -1.733 4.787 1.00 91.44 98 ALA A N 1
ATOM 722 C CA . ALA A 1 98 ? -10.838 -1.012 4.766 1.00 91.44 98 ALA A CA 1
ATOM 723 C C . ALA A 1 98 ? -11.558 -1.128 3.418 1.00 91.44 98 ALA A C 1
ATOM 725 O O . ALA A 1 98 ? -12.763 -1.357 3.387 1.00 91.44 98 ALA A O 1
ATOM 726 N N . GLN A 1 99 ? -10.839 -0.939 2.308 1.00 91.81 99 GLN A N 1
ATOM 727 C CA . GLN A 1 99 ? -11.420 -1.012 0.968 1.00 91.81 99 GLN A CA 1
ATOM 728 C C . GLN A 1 99 ? -10.342 -1.286 -0.094 1.00 91.81 99 GLN A C 1
ATOM 730 O O . GLN A 1 99 ? -9.224 -0.795 0.023 1.00 91.81 99 GLN A O 1
ATOM 735 N N . VAL A 1 100 ? -10.681 -2.030 -1.146 1.00 91.94 100 VAL A N 1
ATOM 736 C CA . VAL A 1 100 ? -9.897 -2.141 -2.385 1.00 91.94 100 VAL A CA 1
ATOM 737 C C . VAL A 1 100 ? -10.573 -1.230 -3.402 1.00 91.94 100 VAL A C 1
ATOM 739 O O . VAL A 1 100 ? -11.796 -1.272 -3.535 1.00 91.94 100 VAL A O 1
ATOM 742 N N . LEU A 1 101 ? -9.815 -0.341 -4.045 1.00 90.56 101 LEU A N 1
ATOM 743 C CA . LEU A 1 101 ? -10.397 0.688 -4.914 1.00 90.56 101 LEU A CA 1
ATOM 744 C C . LEU A 1 101 ? -10.721 0.155 -6.308 1.00 90.56 101 LEU A C 1
ATOM 746 O O . LEU A 1 101 ? -11.698 0.591 -6.912 1.00 90.56 101 LEU A O 1
ATOM 750 N N . HIS A 1 102 ? -9.909 -0.777 -6.806 1.00 87.31 102 HIS A N 1
ATOM 751 C CA . HIS A 1 102 ? -10.039 -1.329 -8.147 1.00 87.31 102 HIS A CA 1
ATOM 752 C C . HIS A 1 102 ? -9.873 -2.851 -8.125 1.00 87.31 102 HIS A C 1
ATOM 754 O O . HIS A 1 102 ? -9.013 -3.342 -7.399 1.00 87.31 102 HIS A O 1
ATOM 760 N N . PRO A 1 103 ? -10.632 -3.589 -8.955 1.00 82.44 103 PRO A N 1
ATOM 761 C CA . PRO A 1 103 ? -10.483 -5.039 -9.100 1.00 82.44 103 PRO A CA 1
ATOM 762 C C . PRO A 1 103 ? -9.231 -5.434 -9.905 1.00 82.44 103 PRO A C 1
ATOM 764 O O . PRO A 1 103 ? -8.979 -6.610 -10.138 1.00 82.44 103 PRO A O 1
ATOM 767 N N . PHE A 1 104 ? -8.459 -4.454 -10.379 1.00 84.94 104 PHE A N 1
ATOM 768 C CA . PHE A 1 104 ? -7.225 -4.633 -11.136 1.00 84.94 104 PHE A CA 1
ATOM 769 C C . PHE A 1 104 ? -6.077 -3.886 -10.437 1.00 84.94 104 PHE A C 1
ATOM 771 O O . PHE A 1 104 ? -6.327 -2.921 -9.703 1.00 84.94 104 PHE A O 1
ATOM 778 N N . PRO A 1 105 ? -4.810 -4.295 -10.645 1.00 86.19 105 PRO A N 1
ATOM 779 C CA . PRO A 1 105 ? -3.680 -3.617 -10.031 1.00 86.19 105 PRO A CA 1
ATOM 780 C C . PRO A 1 105 ? -3.545 -2.230 -10.657 1.00 86.19 105 PRO A C 1
ATOM 782 O O . PRO A 1 105 ? -3.314 -2.106 -11.859 1.00 86.19 105 PRO A O 1
ATOM 785 N N . ALA A 1 106 ? -3.676 -1.183 -9.844 1.00 87.00 106 ALA A N 1
ATOM 786 C CA . ALA A 1 106 ? -3.427 0.180 -10.307 1.00 87.00 106 ALA A CA 1
ATOM 787 C C . ALA A 1 106 ? -1.959 0.353 -10.722 1.00 87.00 106 ALA A C 1
ATOM 789 O O . ALA A 1 106 ? -1.659 1.085 -11.660 1.00 87.00 106 ALA A O 1
ATOM 790 N N . LEU A 1 107 ? -1.060 -0.365 -10.043 1.00 87.50 107 LEU A N 1
ATOM 791 C CA . LEU A 1 107 ? 0.358 -0.393 -10.349 1.00 87.50 107 LEU A CA 1
ATOM 792 C C . LEU A 1 107 ? 0.784 -1.833 -10.663 1.00 87.50 107 LEU A C 1
ATOM 794 O O . LEU A 1 107 ? 0.941 -2.625 -9.740 1.00 87.50 107 LEU A O 1
ATOM 798 N N . PRO A 1 108 ? 0.973 -2.213 -11.937 1.00 88.25 108 PRO A N 1
ATOM 799 C CA . PRO A 1 108 ? 1.504 -3.523 -12.296 1.00 88.25 108 PRO A CA 1
ATOM 800 C C . PRO A 1 108 ? 2.790 -3.860 -11.522 1.00 88.25 108 PRO A C 1
ATOM 802 O O . PRO A 1 108 ? 3.570 -2.956 -11.205 1.00 88.25 108 PRO A O 1
ATOM 805 N N . PRO A 1 109 ? 3.053 -5.147 -11.240 1.00 86.94 109 PRO A N 1
ATOM 806 C CA . PRO A 1 109 ? 4.211 -5.565 -10.449 1.00 86.94 109 PRO A CA 1
ATOM 807 C C . PRO A 1 109 ? 5.542 -5.085 -11.042 1.00 86.94 109 PRO A C 1
ATOM 809 O O . PRO A 1 109 ? 6.443 -4.729 -10.285 1.00 86.94 109 PRO A O 1
ATOM 812 N N . ASP A 1 110 ? 5.642 -4.993 -12.369 1.00 89.00 110 ASP A N 1
ATOM 813 C CA . ASP A 1 110 ? 6.833 -4.491 -13.062 1.00 89.00 110 ASP A CA 1
ATOM 814 C C . ASP A 1 110 ? 7.085 -3.005 -12.760 1.00 89.00 110 ASP A C 1
ATOM 816 O O . ASP A 1 110 ? 8.215 -2.610 -12.468 1.00 89.00 110 ASP A O 1
ATOM 820 N N . LEU A 1 111 ? 6.027 -2.184 -12.747 1.00 90.00 111 LEU A N 1
ATOM 821 C CA . LEU A 1 111 ? 6.123 -0.766 -12.387 1.00 90.00 111 LEU A CA 1
ATOM 822 C C . LEU A 1 111 ? 6.401 -0.581 -10.897 1.00 90.00 111 LEU A C 1
ATOM 824 O O . LEU A 1 111 ? 7.180 0.291 -10.525 1.00 90.00 111 LEU A O 1
ATOM 828 N N . LEU A 1 112 ? 5.825 -1.425 -10.040 1.00 89.31 112 LEU A N 1
ATOM 829 C CA . LEU A 1 112 ? 6.167 -1.435 -8.620 1.00 89.31 112 LEU A CA 1
ATOM 830 C C . LEU A 1 112 ? 7.644 -1.810 -8.410 1.00 89.31 112 LEU A C 1
ATOM 832 O O . LEU A 1 112 ? 8.309 -1.228 -7.555 1.00 89.31 112 LEU A O 1
ATOM 836 N N . GLY A 1 113 ? 8.171 -2.753 -9.193 1.00 89.62 113 GLY A N 1
ATOM 837 C CA . GLY A 1 113 ? 9.589 -3.112 -9.205 1.00 89.62 113 GLY A CA 1
ATOM 838 C C . GLY A 1 113 ? 10.478 -1.944 -9.629 1.00 89.62 113 GLY A C 1
ATOM 839 O O . GLY 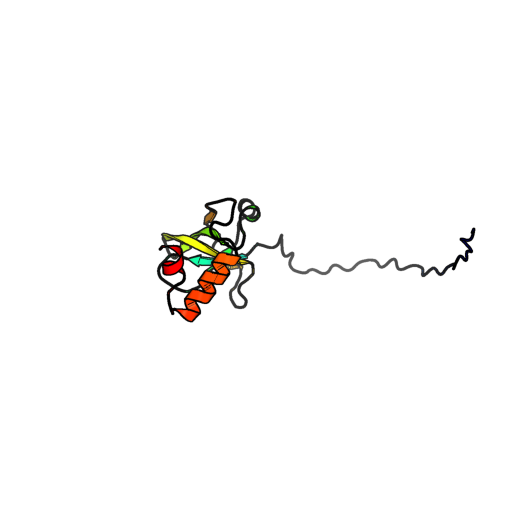A 1 113 ? 11.460 -1.648 -8.949 1.00 89.62 113 GLY A O 1
ATOM 840 N N . LEU A 1 114 ? 10.095 -1.230 -10.690 1.00 90.88 114 LEU A N 1
ATOM 841 C CA . LEU A 1 114 ? 10.781 -0.016 -11.130 1.00 90.88 114 LEU A CA 1
ATOM 842 C C . LEU A 1 114 ? 10.745 1.078 -10.058 1.00 90.88 114 LEU A C 1
ATOM 844 O O . LEU A 1 114 ? 11.783 1.656 -9.748 1.00 90.88 114 LEU A O 1
ATOM 848 N N . ALA A 1 115 ? 9.586 1.326 -9.447 1.00 89.00 115 ALA A N 1
ATOM 849 C CA . ALA A 1 115 ? 9.444 2.319 -8.389 1.00 89.00 115 ALA A CA 1
ATOM 850 C C . ALA A 1 115 ? 10.347 1.980 -7.193 1.00 89.00 115 ALA A C 1
ATOM 852 O O . ALA A 1 115 ? 11.082 2.837 -6.715 1.00 89.00 115 ALA A O 1
ATOM 853 N N . ARG A 1 116 ? 10.394 0.708 -6.775 1.00 87.81 116 ARG A N 1
ATOM 854 C CA . ARG A 1 116 ? 11.320 0.223 -5.734 1.00 87.81 116 ARG A CA 1
ATOM 855 C C . ARG A 1 116 ? 12.795 0.343 -6.125 1.00 87.81 116 ARG A C 1
ATOM 857 O O . ARG A 1 116 ? 13.641 0.526 -5.258 1.00 87.81 116 ARG A O 1
ATOM 864 N N . TRP A 1 117 ? 13.134 0.219 -7.404 1.00 91.31 117 TRP A N 1
ATOM 865 C CA . TRP A 1 117 ? 14.497 0.475 -7.870 1.00 91.31 117 TRP A CA 1
ATOM 866 C C . TRP A 1 117 ? 14.828 1.974 -7.813 1.00 91.31 117 TRP A C 1
ATOM 868 O O . TRP A 1 117 ? 15.898 2.357 -7.338 1.00 91.31 117 TRP A O 1
ATOM 878 N N . MET A 1 118 ? 13.884 2.827 -8.218 1.00 90.31 118 MET A N 1
ATOM 879 C CA . MET A 1 118 ? 14.023 4.281 -8.170 1.00 90.31 118 MET A CA 1
ATOM 880 C C . MET A 1 118 ? 14.178 4.809 -6.743 1.00 90.31 118 MET A C 1
ATOM 882 O O . MET A 1 118 ? 14.975 5.726 -6.547 1.00 90.31 118 MET A O 1
ATOM 886 N N . THR A 1 119 ? 13.486 4.237 -5.749 1.00 88.25 119 THR A N 1
ATOM 887 C CA . THR A 1 119 ? 13.673 4.647 -4.345 1.00 88.25 119 THR A CA 1
ATOM 888 C C . THR A 1 119 ? 15.119 4.443 -3.894 1.00 88.25 119 THR A C 1
ATOM 890 O O . THR A 1 119 ? 15.677 5.303 -3.218 1.00 88.25 119 THR A O 1
ATOM 893 N N . GLY A 1 120 ? 15.764 3.351 -4.320 1.00 89.00 120 GLY A N 1
ATOM 894 C CA . GLY A 1 120 ? 17.172 3.077 -4.026 1.00 89.00 120 GLY A CA 1
ATOM 895 C C . GLY A 1 120 ? 18.149 3.945 -4.821 1.00 89.00 120 GLY A C 1
ATOM 896 O O . GLY A 1 120 ? 19.147 4.400 -4.270 1.00 89.00 120 GLY A O 1
ATOM 897 N N . TYR A 1 121 ? 17.871 4.188 -6.105 1.00 92.31 121 TYR A N 1
ATOM 898 C CA . TYR A 1 121 ? 18.778 4.934 -6.982 1.00 92.31 121 TYR A CA 1
ATOM 899 C C . TYR A 1 121 ? 18.720 6.451 -6.752 1.00 92.31 121 TYR A C 1
ATOM 901 O O . TYR A 1 121 ? 19.755 7.110 -6.688 1.00 92.31 121 TYR A O 1
ATOM 909 N N . TYR A 1 122 ? 17.516 7.008 -6.613 1.00 89.69 122 TYR A N 1
ATOM 910 C CA . TYR A 1 122 ? 17.291 8.451 -6.479 1.00 89.69 122 TYR A CA 1
ATOM 911 C C . TYR A 1 122 ? 17.068 8.912 -5.037 1.00 89.69 122 TYR A C 1
ATOM 913 O O . TYR A 1 122 ? 16.888 10.108 -4.819 1.00 89.69 122 TYR A O 1
ATOM 921 N N . ALA A 1 123 ? 17.046 7.997 -4.060 1.00 85.81 123 ALA A N 1
ATOM 922 C CA . ALA A 1 123 ? 16.674 8.295 -2.672 1.00 85.81 123 ALA A CA 1
ATOM 923 C C . ALA A 1 123 ? 15.321 9.036 -2.552 1.00 85.81 123 ALA A C 1
ATOM 925 O O . ALA A 1 123 ? 15.089 9.790 -1.606 1.00 85.81 123 ALA A O 1
ATOM 926 N N . ALA A 1 124 ? 14.433 8.836 -3.531 1.00 85.44 124 ALA A N 1
ATOM 927 C CA . ALA A 1 124 ? 13.100 9.416 -3.555 1.00 85.44 124 ALA A CA 1
ATOM 928 C C . ALA A 1 124 ? 12.117 8.489 -2.820 1.00 85.44 124 ALA A C 1
ATOM 930 O O . ALA A 1 124 ? 12.208 7.271 -2.980 1.00 85.44 124 ALA A O 1
ATOM 931 N N . PRO A 1 125 ? 11.173 9.020 -2.025 1.00 84.50 125 PRO A N 1
ATOM 932 C CA . PRO A 1 125 ? 10.179 8.193 -1.352 1.00 84.50 125 PRO A CA 1
ATOM 933 C C . PRO A 1 125 ? 9.233 7.545 -2.368 1.00 84.50 125 PRO A C 1
ATOM 935 O O . PRO A 1 125 ? 8.871 8.168 -3.368 1.00 84.50 125 PRO A O 1
ATOM 938 N N . LEU A 1 126 ? 8.791 6.315 -2.080 1.00 84.44 126 LEU A N 1
ATOM 939 C CA . LEU A 1 126 ? 7.874 5.572 -2.950 1.00 84.44 126 LEU A CA 1
ATOM 940 C C . LEU A 1 126 ? 6.586 6.364 -3.221 1.00 84.44 126 LEU A C 1
ATOM 942 O O . LEU A 1 126 ? 6.132 6.423 -4.360 1.00 84.44 126 LEU A O 1
ATOM 946 N N . ASP A 1 127 ? 6.063 7.031 -2.190 1.00 84.69 127 ASP A N 1
ATOM 947 C CA . ASP A 1 127 ? 4.887 7.900 -2.277 1.00 84.69 127 ASP A CA 1
ATOM 948 C C . ASP A 1 127 ? 5.060 8.984 -3.350 1.00 84.69 127 ASP A C 1
ATOM 950 O O . ASP A 1 127 ? 4.206 9.145 -4.216 1.00 84.69 127 ASP A O 1
ATOM 954 N N . GLY A 1 128 ? 6.210 9.668 -3.355 1.00 80.81 128 GLY A N 1
ATOM 955 C CA . GLY A 1 128 ? 6.491 10.735 -4.317 1.00 80.81 128 GLY A CA 1
ATOM 956 C C . GLY A 1 128 ? 6.637 10.233 -5.754 1.00 80.81 128 GLY A C 1
ATOM 957 O O . GLY A 1 128 ? 6.308 10.956 -6.687 1.00 80.81 128 GLY A O 1
ATOM 958 N N . ILE A 1 129 ? 7.088 8.992 -5.945 1.00 83.31 129 ILE A N 1
ATOM 959 C CA . ILE A 1 129 ? 7.213 8.378 -7.276 1.00 83.31 129 ILE A CA 1
ATOM 960 C C . ILE A 1 129 ? 5.837 8.012 -7.848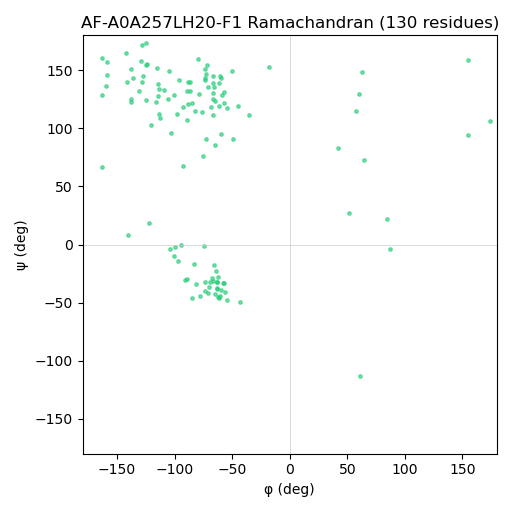 1.00 83.31 129 ILE A C 1
ATOM 962 O O . ILE A 1 129 ? 5.655 8.046 -9.059 1.00 83.31 129 ILE A O 1
ATOM 966 N N . ILE A 1 130 ? 4.880 7.646 -6.992 1.00 83.38 130 ILE A N 1
ATOM 967 C CA . ILE A 1 130 ? 3.548 7.177 -7.406 1.00 83.38 130 ILE A CA 1
ATOM 968 C C . ILE A 1 130 ? 2.554 8.338 -7.553 1.00 83.38 130 ILE A C 1
ATOM 970 O O . ILE A 1 130 ? 1.620 8.238 -8.345 1.00 83.38 130 ILE A O 1
ATOM 974 N N . GLU A 1 131 ? 2.725 9.418 -6.789 1.00 78.75 131 GLU A N 1
ATOM 975 C CA . GLU A 1 131 ? 1.840 10.591 -6.833 1.00 78.75 131 GLU A CA 1
ATOM 976 C C . GLU A 1 131 ? 2.169 11.596 -7.950 1.00 78.75 131 GLU A C 1
ATOM 978 O O . GLU A 1 131 ? 1.322 12.438 -8.252 1.00 78.75 131 GLU A O 1
ATOM 983 N N . THR A 1 132 ? 3.370 11.529 -8.535 1.00 65.50 132 THR A N 1
ATOM 984 C CA . THR A 1 132 ? 3.817 12.438 -9.610 1.00 65.50 132 THR A CA 1
ATOM 985 C C . THR A 1 132 ? 3.295 11.997 -10.972 1.00 65.50 132 THR A C 1
ATOM 987 O O . THR A 1 132 ? 2.802 12.875 -11.716 1.00 65.50 132 THR A O 1
#

Secondary structure (DSSP, 8-state):
-------------------------------S---EEEEEETTT----EEEEPPGGGTTT--TT-EEEEEETTEEEEEEEEEES--TTS-GGGPPBP-EES-SS-SS-HHHHHHHHHHHHHH---HHHHHH-

Radius of gyration: 25.16 Å; Cα contacts (8 Å, |Δi|>4): 198; chains: 1; bounding box: 34×70×64 Å

Nearest PDB structures (foldseek):
  4nl4-assembly1_H  TM=8.694E-01  e=4.756E-07  Klebsiella pneumoniae subsp. pneumoniae MGH 78578
  6dgd-assembly2_B  TM=8.851E-01  e=6.869E-07  Klebsiella pneumoniae
  6dgd-assembly1_A  TM=8.742E-01  e=2.069E-06  Klebsiella pneumoniae
  2d7h-assembly1_D  TM=7.740E-01  e=1.299E-05  Escherichia coli K-12
  2d7g-assembly1_B  TM=7.818E-01  e=1.660E-05  Escherichia coli K-12

pLDDT: mean 75.41, std 20.47, range [32.31, 93.69]

Sequence (132 aa):
DSRAPLSISGRERNVAAGKGRDCGRTGPRLTMGGMIVGVHPLAGFDKVLHYLVPEPMRADVQVGALVRVPVGRTLRLGIVGEIGAPKDFPIEKLKALAQVLHPFPALPPDLLGLARWMTGYYAAPLDGIIET

Solvent-accessible surface area (backbone atoms only — not comparable to full-atom values): 8447 Å² total; per-residue (Å²): 138,89,84,84,87,81,87,84,92,86,79,87,81,88,82,81,90,79,93,76,79,88,77,90,74,91,60,86,80,78,71,75,81,74,51,28,33,27,26,40,44,57,76,89,56,98,55,76,45,65,27,34,48,53,79,94,51,53,86,40,63,46,59,20,14,37,29,35,36,72,56,92,94,43,79,35,48,24,35,28,73,41,80,48,75,65,93,89,56,69,72,88,76,45,50,64,54,70,44,71,76,41,80,52,51,76,35,48,61,69,56,49,50,49,46,58,48,43,28,70,75,69,71,42,57,62,50,62,71,74,74,108

Mean predicted aligned error: 13.26 Å

Foldseek 3Di:
DDDDDDDDDDDDDDDDDDPDDDDDDPDPPPPDDFKKFFKAFLPPDQDTAIATEDPVCVQQDDAQFWFWADDPPDITIIGGHGIDDDPPDDPVPHHHTDGTPDSHRPAPPVNSVVLVVCCVVVVDGSSVVVVD